Protein AF-A0A382WXL1-F1 (afdb_monomer_lite)

InterPro domains:
  IPR011060 Ribulose-phosphate binding barrel [SSF51366] (1-93)
  IPR013785 Aldolase-type TIM barrel [G3DSA:3.20.20.70] (1-96)
  IPR044524 Histidine biosynthesis, HisA-like [PTHR43090] (1-95)

Organism: NCBI:txid408172

Secondary structure (DSSP, 8-state):
-B---S---BTTB-----B-SS-HHHHHHHHHHTT--S-EEE--SSS-HHHHHHHHHHSTTT-EEESS--TTTHHHHHHTT-S-EE--GGGSGGG-

Foldseek 3Di:
DADDDDDDADPVGDDGPDDDPDALLVVLLVCVVVLPAEAEDEDDDPDCVVSLLSSQQSHALRYEYEDPDDPVCQVVSNVSRHVHYDYDQRVDVVSD

Sequence (96 aa):
VKQIIGGTLSGEGAQTNFVSDRPASWYAELYRKDKLRGGHIIQLGPDNETAAREALAAFPGGLQLGGGVNADNAAGWLDAGAAHVIVTSWVFREGR

Structure (mmCIF, N/CA/C/O backbone):
data_AF-A0A382WXL1-F1
#
_entry.id   AF-A0A382WXL1-F1
#
loop_
_atom_site.group_PDB
_atom_site.id
_atom_site.type_symbol
_atom_site.label_atom_id
_atom_site.label_alt_id
_atom_site.label_comp_id
_atom_site.label_asym_id
_atom_site.label_entity_id
_atom_site.label_seq_id
_atom_site.pdbx_PDB_ins_code
_atom_site.Cartn_x
_atom_site.Cartn_y
_atom_site.Cartn_z
_atom_site.occupancy
_atom_site.B_iso_or_equiv
_atom_site.auth_seq_id
_atom_site.auth_comp_id
_atom_site.auth_asym_id
_atom_site.auth_atom_id
_atom_site.pdbx_PDB_model_num
ATOM 1 N N . VAL A 1 1 ? 6.082 8.151 6.713 1.00 69.06 1 VAL A N 1
ATOM 2 C CA . VAL A 1 1 ? 5.331 8.113 5.420 1.00 69.06 1 VAL A CA 1
ATOM 3 C C . VAL A 1 1 ? 5.512 9.430 4.672 1.00 69.06 1 VAL A C 1
ATOM 5 O O . VAL A 1 1 ? 5.534 10.466 5.327 1.00 69.06 1 VAL A O 1
ATOM 8 N N . LYS A 1 2 ? 5.644 9.422 3.338 1.00 72.12 2 LYS A N 1
ATOM 9 C CA . LYS A 1 2 ? 5.649 10.647 2.512 1.00 72.12 2 LYS A CA 1
ATOM 10 C C . LYS A 1 2 ? 4.276 10.836 1.872 1.00 72.12 2 LYS A C 1
ATOM 12 O O . LYS A 1 2 ? 3.720 9.874 1.353 1.00 72.12 2 LYS A O 1
ATOM 17 N N . GLN A 1 3 ? 3.754 12.058 1.893 1.00 66.12 3 GLN A N 1
ATOM 18 C CA . GLN A 1 3 ? 2.545 12.419 1.155 1.00 66.12 3 GLN A CA 1
ATOM 19 C C . GLN A 1 3 ? 2.939 13.325 -0.010 1.00 66.12 3 GLN A C 1
ATOM 21 O O . GLN A 1 3 ? 3.621 14.330 0.187 1.00 66.12 3 GLN A O 1
ATOM 26 N N . ILE A 1 4 ? 2.515 12.967 -1.220 1.00 65.12 4 ILE A N 1
ATOM 27 C CA . ILE A 1 4 ? 2.685 13.817 -2.399 1.00 65.12 4 ILE A CA 1
ATOM 28 C C . ILE A 1 4 ? 1.443 14.704 -2.509 1.00 65.12 4 ILE A C 1
ATOM 30 O O . ILE A 1 4 ? 0.324 14.197 -2.556 1.00 65.12 4 ILE A O 1
ATOM 34 N N . ILE A 1 5 ? 1.634 16.024 -2.527 1.00 63.56 5 ILE A N 1
ATOM 35 C CA . ILE A 1 5 ? 0.564 17.014 -2.710 1.00 63.56 5 ILE A CA 1
ATOM 36 C C . ILE A 1 5 ? 1.009 17.976 -3.809 1.00 63.56 5 ILE A C 1
ATOM 38 O O . ILE A 1 5 ? 1.837 18.845 -3.553 1.00 63.56 5 ILE A O 1
ATOM 42 N N . GLY A 1 6 ? 0.452 17.812 -5.012 1.00 57.03 6 GLY A N 1
ATOM 43 C CA . GLY A 1 6 ? 0.771 18.642 -6.178 1.00 57.03 6 GLY A CA 1
ATOM 44 C C . GLY A 1 6 ? 2.196 18.446 -6.724 1.00 57.03 6 GLY A C 1
ATOM 45 O O . GLY A 1 6 ? 3.140 18.186 -5.983 1.00 57.03 6 GLY A O 1
ATOM 46 N N . GLY A 1 7 ? 2.347 18.581 -8.045 1.00 60.59 7 GLY A N 1
ATOM 47 C CA . GLY A 1 7 ? 3.637 18.532 -8.746 1.00 60.59 7 GLY A CA 1
ATOM 48 C C . GLY A 1 7 ? 3.785 17.359 -9.720 1.00 60.59 7 GLY A C 1
ATOM 49 O O . GLY A 1 7 ? 3.123 16.330 -9.593 1.00 60.59 7 GLY A O 1
ATOM 50 N N . THR A 1 8 ? 4.664 17.532 -10.708 1.00 61.94 8 THR A N 1
ATOM 51 C CA . THR A 1 8 ? 5.051 16.490 -11.669 1.00 61.94 8 THR A CA 1
ATOM 52 C C . THR A 1 8 ? 6.250 15.729 -11.118 1.00 61.94 8 THR A C 1
ATOM 54 O O . THR A 1 8 ? 7.265 16.337 -10.783 1.00 61.94 8 THR A O 1
ATOM 57 N N . LEU A 1 9 ? 6.153 14.403 -11.041 1.00 62.62 9 LEU A N 1
ATOM 58 C CA . LEU A 1 9 ? 7.291 13.552 -10.708 1.00 62.62 9 LEU A CA 1
ATOM 59 C C . LEU A 1 9 ? 8.199 13.455 -11.949 1.00 62.62 9 LEU A C 1
ATOM 61 O O . LEU A 1 9 ? 7.794 12.872 -12.953 1.00 62.62 9 LEU A O 1
ATOM 65 N N . SER A 1 10 ? 9.385 14.070 -11.915 1.00 66.06 10 SER A N 1
ATOM 66 C CA . SER A 1 10 ? 10.390 13.950 -12.983 1.00 66.06 10 SER A CA 1
ATOM 67 C C . SER A 1 10 ? 11.400 12.840 -12.660 1.00 66.06 10 SER A C 1
ATOM 69 O O . SER A 1 10 ? 11.411 12.287 -11.557 1.00 66.06 10 SER A O 1
ATOM 71 N N . GLY A 1 11 ? 12.281 12.518 -13.613 1.00 64.56 11 GLY A N 1
ATOM 72 C CA . GLY A 1 11 ? 13.383 11.571 -13.395 1.00 64.56 11 GLY A CA 1
ATOM 73 C C . GLY A 1 11 ? 14.413 12.020 -12.347 1.00 64.56 11 GLY A C 1
ATOM 74 O O . GLY A 1 11 ? 15.226 11.208 -11.922 1.00 64.56 11 GLY A O 1
ATOM 75 N N . GLU A 1 12 ? 14.362 13.280 -11.902 1.00 72.75 12 GLU A N 1
ATOM 76 C CA . GLU A 1 12 ? 15.235 13.833 -10.854 1.00 72.75 12 GLU A CA 1
ATOM 77 C C . GLU A 1 12 ? 14.677 13.612 -9.435 1.00 72.75 12 GLU A C 1
ATOM 79 O O . GLU A 1 12 ? 15.313 13.964 -8.442 1.00 72.75 12 GLU A O 1
ATOM 84 N N . GLY A 1 13 ? 13.503 12.981 -9.323 1.00 67.94 13 GLY A N 1
ATOM 85 C CA . GLY A 1 13 ? 12.856 12.655 -8.057 1.00 67.94 13 GLY A CA 1
ATOM 86 C C . GLY A 1 13 ? 11.773 13.652 -7.642 1.00 67.94 13 GLY A C 1
ATOM 87 O O . GLY A 1 13 ? 11.393 14.560 -8.379 1.00 67.94 13 GLY A O 1
ATOM 88 N N . ALA A 1 14 ? 11.224 13.442 -6.443 1.00 72.19 14 ALA A N 1
ATOM 89 C CA . ALA A 1 14 ? 10.188 14.297 -5.869 1.00 72.19 14 ALA A CA 1
ATOM 90 C C . ALA A 1 14 ? 10.788 15.263 -4.845 1.00 72.19 14 ALA A C 1
ATOM 92 O O . ALA A 1 14 ? 11.520 14.833 -3.945 1.00 72.19 14 ALA A O 1
ATOM 93 N N . GLN A 1 15 ? 10.380 16.533 -4.885 1.00 75.44 15 GLN A N 1
ATOM 94 C CA . GLN A 1 15 ? 10.579 17.417 -3.742 1.00 75.44 15 GLN A CA 1
ATOM 95 C C . GLN A 1 15 ? 9.799 16.860 -2.543 1.00 75.44 15 GLN A C 1
ATOM 97 O O . GLN A 1 15 ? 8.580 16.688 -2.587 1.00 75.44 15 GLN A O 1
ATOM 102 N N . THR A 1 16 ? 10.508 16.561 -1.454 1.00 77.62 16 THR A N 1
ATOM 103 C CA . THR A 1 16 ? 9.872 16.107 -0.216 1.00 77.62 16 THR A CA 1
ATOM 104 C C . THR A 1 16 ? 9.402 17.328 0.566 1.00 77.62 16 THR A C 1
ATOM 106 O O . THR A 1 16 ? 10.203 18.005 1.196 1.00 77.62 16 THR A O 1
ATOM 109 N N . ASN A 1 17 ? 8.100 17.607 0.517 1.00 80.38 17 ASN A N 1
ATOM 110 C CA . ASN A 1 17 ? 7.508 18.728 1.254 1.00 80.38 17 ASN A CA 1
ATOM 111 C C . ASN A 1 17 ? 7.278 18.395 2.732 1.00 80.38 17 ASN A C 1
ATOM 113 O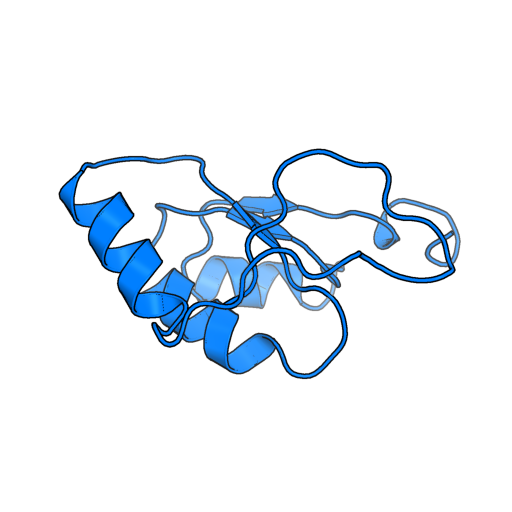 O . ASN A 1 17 ? 7.469 19.238 3.601 1.00 80.38 17 ASN A O 1
ATOM 117 N N . PHE A 1 18 ? 6.863 17.161 3.017 1.00 82.69 18 PHE A N 1
ATOM 118 C CA . PHE A 1 18 ? 6.589 16.707 4.372 1.00 82.69 18 PHE A CA 1
ATOM 119 C C . PHE A 1 18 ? 6.843 15.205 4.503 1.00 82.69 18 PHE A C 1
ATOM 121 O O . PHE A 1 18 ? 6.486 14.415 3.622 1.00 82.69 18 PHE A O 1
ATOM 128 N N . VAL A 1 19 ? 7.437 14.818 5.630 1.00 85.25 19 VAL A N 1
ATOM 129 C CA . VAL A 1 19 ? 7.591 13.427 6.049 1.00 85.25 19 VAL A CA 1
ATOM 130 C C . VAL A 1 19 ? 6.885 13.277 7.383 1.00 85.25 19 VAL A C 1
ATOM 132 O O . VAL A 1 19 ? 7.163 14.010 8.323 1.00 85.25 19 VAL A O 1
ATOM 135 N N . SER A 1 20 ? 5.967 12.323 7.451 1.00 88.31 20 SER A N 1
ATOM 136 C CA . SER A 1 20 ? 5.309 11.962 8.696 1.00 88.31 20 SER A CA 1
ATOM 137 C C . SER A 1 20 ? 6.116 10.936 9.478 1.00 88.31 20 SER A C 1
ATOM 139 O O . SER A 1 20 ? 6.518 9.915 8.905 1.00 88.31 20 SER A O 1
ATOM 141 N N . ASP A 1 21 ? 6.211 11.160 10.788 1.00 92.19 21 ASP A N 1
ATOM 142 C CA . ASP A 1 21 ? 6.729 10.211 11.781 1.00 92.19 21 ASP A CA 1
ATOM 143 C C . ASP A 1 21 ? 5.741 9.074 12.095 1.00 92.19 21 ASP A C 1
ATOM 145 O O . ASP A 1 21 ? 6.069 8.127 12.808 1.00 92.19 21 ASP A O 1
ATOM 149 N N . ARG A 1 22 ? 4.502 9.146 11.589 1.00 95.06 22 ARG A N 1
ATOM 150 C CA . ARG A 1 22 ? 3.512 8.077 11.757 1.00 95.06 22 ARG A CA 1
ATOM 151 C C . ARG A 1 22 ? 3.745 6.953 10.735 1.00 95.06 22 ARG A C 1
ATOM 153 O O . ARG A 1 22 ? 4.057 7.239 9.569 1.00 95.06 22 ARG A O 1
ATOM 160 N N . PRO A 1 23 ? 3.558 5.681 11.136 1.00 94.94 23 PRO A N 1
ATOM 161 C CA . PRO A 1 23 ? 3.636 4.548 10.219 1.00 94.94 23 PRO A CA 1
ATOM 162 C C . PRO A 1 23 ? 2.447 4.536 9.247 1.00 94.94 23 PRO A C 1
ATOM 164 O O . PRO A 1 23 ? 1.425 5.181 9.482 1.00 94.94 23 PRO A O 1
ATOM 167 N N . ALA A 1 24 ? 2.563 3.783 8.150 1.00 95.44 24 ALA A N 1
ATOM 168 C CA . ALA A 1 24 ? 1.501 3.671 7.145 1.00 95.44 24 ALA A CA 1
ATOM 169 C C . ALA A 1 24 ? 0.210 3.056 7.716 1.00 95.44 24 ALA A C 1
ATOM 171 O O . ALA A 1 24 ? -0.887 3.514 7.392 1.00 95.44 24 ALA A O 1
ATOM 172 N N . SER A 1 25 ? 0.342 2.094 8.633 1.00 97.25 25 SER A N 1
ATOM 173 C CA . SER A 1 25 ? -0.769 1.489 9.377 1.00 97.25 25 SER A CA 1
ATOM 174 C C . SER A 1 25 ? -1.608 2.510 10.140 1.00 97.25 25 SER A C 1
ATOM 176 O O . SER A 1 25 ? -2.832 2.448 10.079 1.00 97.25 25 SER A O 1
ATOM 178 N N . TRP A 1 26 ? -0.983 3.510 10.767 1.00 97.81 26 TRP A N 1
ATOM 179 C CA . TRP A 1 26 ? -1.702 4.559 11.496 1.00 97.81 26 TRP A CA 1
ATOM 180 C C . TRP A 1 26 ? -2.674 5.329 10.589 1.00 97.81 26 TRP A C 1
ATOM 182 O O . TRP A 1 26 ? -3.809 5.610 10.973 1.00 97.81 26 TRP A O 1
ATOM 192 N N . TYR A 1 27 ? -2.258 5.634 9.355 1.00 96.56 27 TYR A N 1
ATOM 193 C CA . TYR A 1 27 ? -3.122 6.294 8.374 1.00 96.56 27 TYR A CA 1
ATOM 194 C C . TYR A 1 27 ? -4.243 5.381 7.886 1.00 96.56 27 TYR A C 1
ATOM 196 O O . TYR A 1 27 ? -5.384 5.822 7.778 1.00 96.56 27 TYR A O 1
ATOM 204 N N . ALA A 1 28 ? -3.946 4.105 7.635 1.00 97.56 28 ALA A N 1
ATOM 205 C CA . ALA A 1 28 ? -4.963 3.132 7.258 1.00 97.56 28 ALA A CA 1
ATOM 206 C C . ALA A 1 28 ? -6.030 2.958 8.355 1.00 97.56 28 ALA A C 1
ATOM 208 O O . ALA A 1 28 ? -7.222 2.929 8.048 1.00 97.56 28 ALA A O 1
ATOM 209 N N . GLU A 1 29 ? -5.635 2.926 9.632 1.00 98.31 29 GLU A N 1
ATOM 210 C CA . GLU A 1 29 ? -6.563 2.906 10.770 1.00 98.31 29 GLU A CA 1
ATOM 211 C C . GLU A 1 29 ? -7.422 4.170 10.847 1.00 98.31 29 GLU A C 1
ATOM 213 O O . GLU A 1 29 ? -8.630 4.075 11.081 1.00 98.31 29 GLU A O 1
ATOM 218 N N . LEU A 1 30 ? -6.822 5.345 10.624 1.00 97.75 30 LEU A N 1
ATOM 219 C CA . LEU A 1 30 ? -7.547 6.613 10.577 1.00 97.75 30 LEU A CA 1
ATOM 220 C C . LEU A 1 30 ? -8.598 6.598 9.457 1.00 97.75 30 LEU A C 1
ATOM 222 O O . LEU A 1 30 ? -9.772 6.861 9.706 1.00 97.75 30 LEU A O 1
ATOM 226 N N . TYR A 1 31 ? -8.210 6.205 8.242 1.00 97.62 31 TYR A N 1
ATOM 227 C CA . TYR A 1 31 ? -9.134 6.113 7.110 1.00 97.62 31 TYR A CA 1
ATOM 228 C C . TYR A 1 31 ? -10.230 5.073 7.344 1.00 97.62 31 TYR A C 1
ATOM 230 O O . TYR A 1 31 ? -11.387 5.303 6.988 1.00 97.62 31 TYR A O 1
ATOM 238 N N . ARG A 1 32 ? -9.906 3.954 8.002 1.00 98.12 32 ARG A N 1
ATOM 239 C CA . ARG A 1 32 ? -10.892 2.950 8.415 1.00 98.12 32 ARG A CA 1
ATOM 240 C C . ARG A 1 32 ? -11.911 3.522 9.385 1.00 98.12 32 ARG A C 1
ATOM 242 O O . ARG A 1 32 ? -13.107 3.296 9.199 1.00 98.12 32 ARG A O 1
ATOM 249 N N . LYS A 1 33 ? -11.448 4.238 10.413 1.00 98.38 33 LYS A N 1
ATOM 250 C CA . LYS A 1 33 ? -12.304 4.869 11.426 1.00 98.38 33 LYS A CA 1
ATOM 251 C C . LYS A 1 33 ? -13.326 5.801 10.772 1.00 98.38 33 LYS A C 1
ATOM 253 O O . LYS A 1 33 ? -14.505 5.742 11.117 1.00 98.38 33 LYS A O 1
ATOM 258 N N . ASP A 1 34 ? -12.885 6.559 9.774 1.00 98.19 34 ASP A N 1
ATOM 259 C CA . ASP A 1 34 ? -13.717 7.517 9.042 1.00 98.19 34 ASP A CA 1
ATOM 260 C C . ASP A 1 34 ? -14.456 6.885 7.843 1.00 98.19 34 ASP A C 1
ATOM 262 O O . ASP A 1 34 ? -15.181 7.564 7.118 1.00 98.19 34 ASP A O 1
ATOM 266 N N . LYS A 1 35 ? -14.319 5.565 7.646 1.00 97.19 35 LYS A N 1
ATOM 267 C CA . LYS A 1 35 ? -14.936 4.774 6.564 1.00 97.19 35 LYS A CA 1
ATOM 268 C C . LYS A 1 35 ? -14.568 5.256 5.151 1.00 97.19 35 LYS A C 1
ATOM 270 O O . LYS A 1 35 ? -15.329 5.036 4.206 1.00 97.19 35 LYS A O 1
ATOM 275 N N . LEU A 1 36 ? -13.389 5.851 4.990 1.00 97.19 36 LEU A N 1
ATOM 276 C CA . LEU A 1 36 ? -12.878 6.354 3.716 1.00 97.19 36 LEU A CA 1
ATOM 277 C C . LEU A 1 36 ? -12.309 5.204 2.876 1.00 97.19 36 LEU A C 1
ATOM 279 O O . LEU A 1 36 ? -11.158 4.802 3.033 1.00 97.19 36 LEU A O 1
ATOM 283 N N . ARG A 1 37 ? -13.138 4.648 1.991 1.00 96.06 37 ARG A N 1
ATOM 284 C CA . ARG A 1 37 ? -12.754 3.571 1.066 1.00 96.06 37 ARG A CA 1
ATOM 285 C C . ARG A 1 37 ? -12.244 4.109 -0.265 1.00 96.06 37 ARG A C 1
ATOM 287 O O . ARG A 1 37 ? -12.605 5.204 -0.679 1.00 96.06 37 ARG A O 1
ATOM 294 N N . GLY A 1 38 ? -11.455 3.292 -0.960 1.00 91.75 38 GLY A N 1
ATOM 295 C CA . GLY A 1 38 ? -10.975 3.594 -2.313 1.00 91.75 38 GLY A CA 1
ATOM 296 C C . GLY A 1 38 ? -9.702 4.442 -2.361 1.00 91.75 38 GLY A C 1
ATOM 297 O O . GLY A 1 38 ? -9.229 4.749 -3.452 1.00 91.75 38 GLY A O 1
ATOM 298 N N . GLY A 1 39 ? -9.120 4.782 -1.205 1.00 94.06 39 GLY A N 1
ATOM 299 C CA . GLY A 1 39 ? -7.770 5.342 -1.133 1.00 94.06 39 GLY A CA 1
ATOM 300 C C . GLY A 1 39 ? -6.716 4.349 -1.631 1.00 94.06 39 GLY A C 1
ATOM 301 O O . GLY A 1 39 ? -6.963 3.143 -1.682 1.00 94.06 39 GLY A O 1
ATOM 302 N N . HIS A 1 40 ? -5.537 4.851 -1.989 1.00 94.69 40 HIS A N 1
ATOM 303 C CA . HIS A 1 40 ? -4.449 4.049 -2.546 1.00 94.69 40 HIS A CA 1
ATOM 304 C C . HIS A 1 40 ? -3.158 4.192 -1.735 1.00 94.69 40 HIS A C 1
ATOM 306 O O . HIS A 1 40 ? -2.752 5.291 -1.362 1.00 94.69 40 HIS A O 1
ATOM 312 N N . ILE A 1 41 ? -2.496 3.063 -1.501 1.00 95.12 41 ILE A N 1
ATOM 313 C CA . ILE A 1 41 ? -1.124 2.972 -1.008 1.00 95.12 41 ILE A CA 1
ATOM 314 C C . ILE A 1 41 ? -0.223 2.860 -2.239 1.00 95.12 41 ILE A C 1
ATOM 316 O O . ILE A 1 41 ? -0.401 1.946 -3.040 1.00 95.12 41 ILE A O 1
ATOM 320 N N . ILE A 1 42 ? 0.734 3.777 -2.399 1.00 93.75 42 ILE A N 1
ATOM 321 C CA . ILE A 1 42 ? 1.672 3.770 -3.529 1.00 93.75 42 ILE A CA 1
ATOM 322 C C . ILE A 1 42 ? 3.093 3.561 -3.015 1.00 93.75 42 ILE A C 1
ATOM 324 O O . ILE A 1 42 ? 3.620 4.385 -2.266 1.00 93.75 42 ILE A O 1
ATOM 328 N N . GLN A 1 43 ? 3.713 2.461 -3.434 1.00 92.50 43 GLN A N 1
ATOM 329 C CA . GLN A 1 43 ? 5.106 2.146 -3.145 1.00 92.50 43 GLN A CA 1
ATOM 330 C C . GLN A 1 43 ? 6.013 2.907 -4.119 1.00 92.50 43 GLN A C 1
ATOM 332 O O . GLN A 1 43 ? 5.918 2.744 -5.337 1.00 92.50 43 GLN A O 1
ATOM 337 N N . LEU A 1 44 ? 6.891 3.757 -3.582 1.00 87.25 44 LEU A N 1
ATOM 338 C CA . LEU A 1 44 ? 7.838 4.560 -4.356 1.00 87.25 44 LEU A CA 1
ATOM 339 C C . LEU A 1 44 ? 9.259 4.085 -4.051 1.00 87.25 44 LEU A C 1
ATOM 341 O O . LEU A 1 44 ? 9.849 4.479 -3.045 1.00 87.25 44 LEU A O 1
ATOM 345 N N . GLY A 1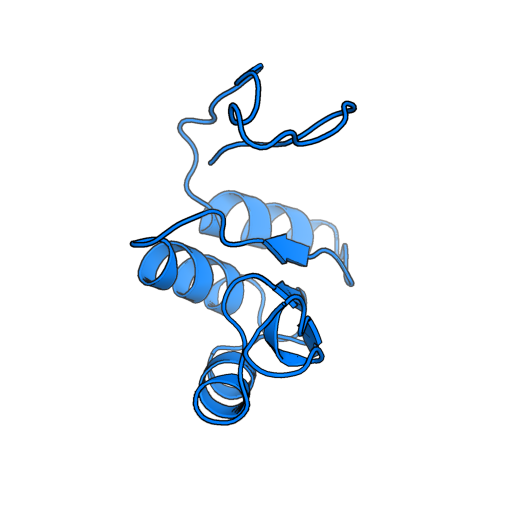 45 ? 9.790 3.230 -4.925 1.00 83.00 45 GLY A N 1
ATOM 346 C CA . GLY A 1 45 ? 11.095 2.590 -4.749 1.00 83.00 45 GLY A CA 1
ATOM 347 C C . GLY A 1 45 ? 11.039 1.276 -3.952 1.00 83.00 45 GLY A C 1
ATOM 348 O O . GLY A 1 45 ? 9.950 0.825 -3.577 1.00 83.00 45 GLY A O 1
ATOM 349 N N . PRO A 1 46 ? 12.204 0.640 -3.729 1.00 85.94 46 PRO A N 1
ATOM 350 C CA . PRO A 1 46 ? 12.309 -0.619 -2.990 1.00 85.94 46 PRO A CA 1
ATOM 351 C C . PRO A 1 46 ? 11.966 -0.451 -1.498 1.00 85.94 46 PRO A C 1
ATOM 353 O O . PRO A 1 46 ? 11.715 0.654 -1.023 1.00 85.94 46 PRO A O 1
ATOM 356 N N . ASP A 1 47 ? 11.932 -1.569 -0.769 1.00 90.12 47 ASP A N 1
ATOM 357 C CA . ASP A 1 47 ? 11.835 -1.631 0.702 1.00 90.12 47 ASP A CA 1
ATOM 358 C C . ASP A 1 47 ? 10.532 -1.093 1.326 1.00 90.12 47 ASP A C 1
ATOM 360 O O . ASP A 1 47 ? 10.444 -0.853 2.528 1.00 90.12 47 ASP A O 1
ATOM 364 N N . ASN A 1 48 ? 9.470 -0.964 0.525 1.00 93.69 48 ASN A N 1
ATOM 365 C CA . ASN A 1 48 ? 8.153 -0.517 0.991 1.00 93.69 48 ASN A CA 1
ATOM 366 C C . ASN A 1 48 ? 7.190 -1.668 1.342 1.00 93.69 48 ASN A C 1
ATOM 368 O O . ASN A 1 48 ? 6.036 -1.411 1.686 1.00 93.69 48 ASN A O 1
ATOM 372 N N . GLU A 1 49 ? 7.600 -2.932 1.197 1.00 94.88 49 GLU A N 1
ATOM 373 C CA . GLU A 1 49 ? 6.685 -4.077 1.295 1.00 94.88 49 GLU A CA 1
ATOM 374 C C . GLU A 1 49 ? 6.089 -4.250 2.696 1.00 94.88 49 GLU A C 1
ATOM 376 O O . GLU A 1 49 ? 4.868 -4.323 2.829 1.00 94.88 49 GLU A O 1
ATOM 381 N N . THR A 1 50 ? 6.918 -4.233 3.743 1.00 96.44 50 THR A N 1
ATOM 382 C CA . THR A 1 50 ? 6.453 -4.368 5.133 1.00 96.44 50 THR A CA 1
ATOM 383 C C . THR A 1 50 ? 5.436 -3.285 5.489 1.00 96.44 50 THR A C 1
ATOM 385 O O . THR A 1 50 ? 4.337 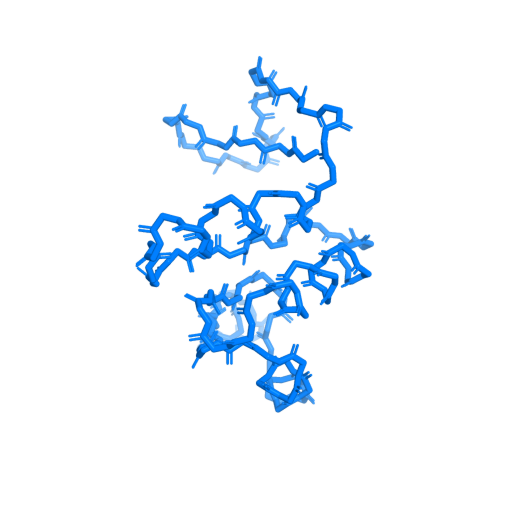-3.595 5.941 1.00 96.44 50 THR A O 1
ATOM 388 N N . ALA A 1 51 ? 5.750 -2.020 5.195 1.00 96.00 51 ALA A N 1
ATOM 389 C CA . ALA A 1 51 ? 4.859 -0.897 5.480 1.00 96.00 51 ALA A CA 1
ATOM 390 C C . ALA A 1 51 ? 3.532 -0.983 4.702 1.00 96.00 51 ALA A C 1
ATOM 392 O O . ALA A 1 51 ? 2.476 -0.642 5.237 1.00 96.00 51 ALA A O 1
ATOM 393 N N . ALA A 1 52 ? 3.570 -1.454 3.449 1.00 97.19 52 ALA A N 1
ATOM 394 C CA . ALA A 1 52 ? 2.366 -1.676 2.655 1.00 97.19 52 ALA A CA 1
ATOM 395 C C . ALA A 1 52 ? 1.492 -2.784 3.259 1.00 97.19 52 ALA A C 1
ATOM 397 O O . ALA A 1 52 ? 0.292 -2.579 3.436 1.00 97.19 52 ALA A O 1
ATOM 398 N N . ARG A 1 53 ? 2.083 -3.924 3.642 1.00 97.88 53 ARG A N 1
ATOM 399 C CA . ARG A 1 53 ? 1.357 -5.033 4.282 1.00 97.88 53 ARG A CA 1
ATOM 400 C C . ARG A 1 53 ? 0.733 -4.619 5.614 1.00 97.88 53 ARG A C 1
ATOM 402 O O . ARG A 1 53 ? -0.427 -4.933 5.855 1.00 97.88 53 ARG A O 1
ATOM 409 N N . GLU A 1 54 ? 1.453 -3.867 6.443 1.00 98.00 54 GLU A N 1
ATOM 410 C CA . GLU A 1 54 ? 0.921 -3.333 7.704 1.00 98.00 54 GLU A CA 1
ATOM 411 C C . GLU A 1 54 ? -0.279 -2.400 7.483 1.00 98.00 54 GLU A C 1
ATOM 413 O O . GLU A 1 54 ? -1.270 -2.470 8.211 1.00 98.00 54 GLU A O 1
ATOM 418 N N . ALA A 1 55 ? -0.224 -1.540 6.463 1.00 98.06 55 ALA A N 1
ATOM 419 C CA . ALA A 1 55 ? -1.334 -0.657 6.115 1.00 98.06 55 ALA A CA 1
ATOM 420 C C . ALA A 1 55 ? -2.552 -1.421 5.572 1.00 98.06 55 ALA A C 1
ATOM 422 O O . ALA A 1 55 ? -3.685 -1.118 5.950 1.00 98.06 55 ALA A O 1
ATOM 423 N N . LEU A 1 56 ? -2.337 -2.436 4.732 1.00 98.31 56 LEU A N 1
ATOM 424 C CA . LEU A 1 56 ? -3.414 -3.292 4.230 1.00 98.31 56 LEU A CA 1
ATOM 425 C C . LEU A 1 56 ? -4.074 -4.098 5.358 1.00 98.31 56 LEU A C 1
ATOM 427 O O . LEU A 1 56 ? -5.300 -4.124 5.452 1.00 98.31 56 LEU A O 1
ATOM 431 N N . ALA A 1 57 ? -3.281 -4.666 6.270 1.00 98.31 57 ALA A N 1
ATOM 432 C CA . ALA A 1 57 ? -3.783 -5.391 7.436 1.00 98.31 57 ALA A CA 1
ATOM 433 C C . ALA A 1 57 ? -4.583 -4.493 8.399 1.00 98.31 57 ALA A C 1
ATOM 435 O O . ALA A 1 57 ? -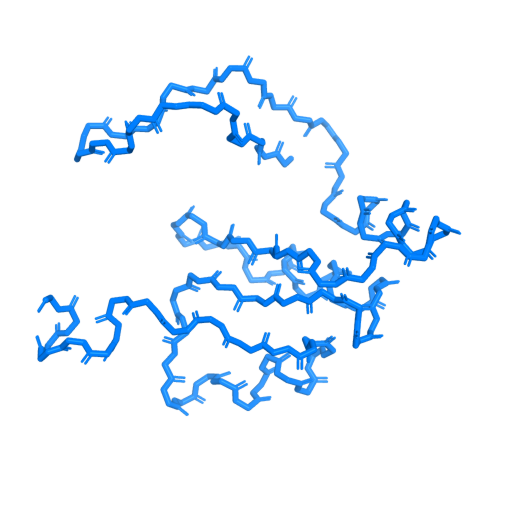5.534 -4.949 9.035 1.00 98.31 57 ALA A O 1
ATOM 436 N N . ALA A 1 58 ? -4.238 -3.205 8.487 1.00 98.38 58 ALA A N 1
ATOM 437 C CA . ALA A 1 58 ? -4.966 -2.231 9.294 1.00 98.38 58 ALA A CA 1
ATOM 438 C C . ALA A 1 58 ? -6.357 -1.886 8.724 1.00 98.38 58 ALA A C 1
ATOM 440 O O . ALA A 1 58 ? -7.291 -1.633 9.498 1.00 98.38 58 ALA A O 1
ATOM 441 N N . PHE A 1 59 ? -6.539 -1.924 7.398 1.00 98.31 59 PHE A N 1
ATOM 442 C CA . PHE A 1 59 ? -7.841 -1.732 6.749 1.00 98.31 59 PHE A CA 1
ATOM 443 C C . PHE A 1 59 ? -8.096 -2.737 5.605 1.00 98.31 59 PHE A C 1
ATOM 445 O O . PHE A 1 59 ? -8.129 -2.342 4.433 1.00 98.31 59 PHE A O 1
ATOM 452 N N . PRO A 1 60 ? -8.358 -4.021 5.932 1.00 98.25 60 PRO A N 1
ATOM 453 C CA . PRO A 1 60 ? -8.562 -5.062 4.929 1.00 98.25 60 PRO A CA 1
ATOM 454 C C . PRO A 1 60 ? -9.750 -4.745 4.016 1.00 98.25 60 PRO A C 1
ATOM 456 O O . PRO A 1 60 ? -10.838 -4.394 4.483 1.00 98.25 60 PRO A O 1
ATOM 459 N N . GLY A 1 61 ? -9.532 -4.827 2.704 1.00 98.06 61 GLY A N 1
ATOM 460 C CA . GLY A 1 61 ? -10.515 -4.483 1.676 1.00 98.06 61 GLY A CA 1
ATOM 461 C C . GLY A 1 61 ? -10.874 -2.991 1.611 1.00 98.06 61 GLY A C 1
ATOM 462 O O . GLY A 1 61 ? -11.833 -2.621 0.933 1.00 98.06 61 GLY A O 1
ATOM 463 N N . GLY A 1 62 ? -10.155 -2.121 2.328 1.00 97.81 62 GLY A N 1
ATOM 464 C CA . GLY A 1 62 ? -10.413 -0.679 2.360 1.00 97.81 62 GLY A CA 1
ATOM 465 C C . GLY A 1 62 ? -9.601 0.123 1.345 1.00 97.81 62 GLY A C 1
ATOM 466 O O . GLY A 1 62 ? -10.116 1.089 0.769 1.00 97.81 62 GLY A O 1
ATOM 467 N N . LEU A 1 63 ? -8.349 -0.284 1.124 1.00 98.31 63 LEU A N 1
ATOM 468 C CA . LEU A 1 63 ? -7.355 0.455 0.345 1.00 98.31 63 LEU A CA 1
ATOM 469 C C . LEU A 1 63 ? -6.878 -0.346 -0.870 1.00 98.31 63 LEU A C 1
ATOM 471 O O . LEU A 1 63 ? -6.810 -1.573 -0.837 1.00 98.31 63 LEU A O 1
ATOM 475 N N . GLN A 1 64 ? -6.542 0.361 -1.942 1.00 98.38 64 GLN A N 1
ATOM 476 C CA . GLN A 1 64 ? -5.885 -0.188 -3.126 1.00 98.38 64 GLN A CA 1
ATOM 477 C C . 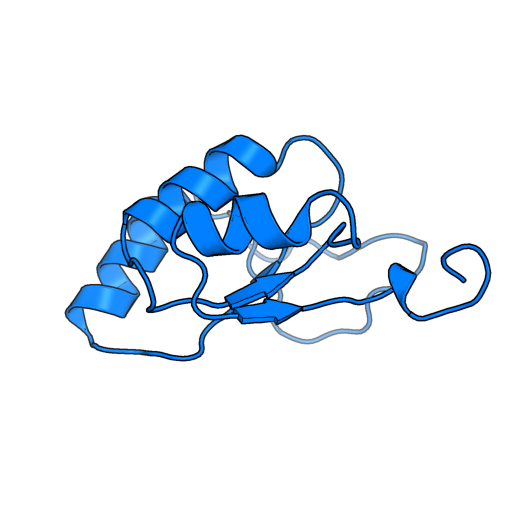GLN A 1 64 ? -4.362 -0.117 -2.964 1.00 98.38 64 GLN A C 1
ATOM 479 O O . GLN A 1 64 ? -3.865 0.710 -2.198 1.00 98.38 64 GLN A O 1
ATOM 484 N N . LEU A 1 65 ? -3.617 -0.928 -3.712 1.00 98.00 65 LEU A N 1
ATOM 485 C CA . LEU A 1 65 ? -2.153 -0.908 -3.702 1.00 98.00 65 LEU A CA 1
ATOM 486 C C . LEU A 1 65 ? -1.582 -0.725 -5.108 1.00 98.00 65 LEU A C 1
ATOM 488 O O . LEU A 1 65 ? -1.952 -1.465 -6.011 1.00 98.00 65 LEU A O 1
ATOM 492 N N . GLY A 1 66 ? -0.630 0.192 -5.278 1.00 96.56 66 GLY A N 1
ATOM 493 C CA . GLY A 1 66 ? 0.148 0.357 -6.505 1.00 96.56 66 GLY A CA 1
ATOM 494 C C . GLY A 1 66 ? 1.647 0.523 -6.264 1.00 96.56 66 GLY A C 1
ATOM 495 O O . GLY A 1 66 ? 2.086 0.819 -5.154 1.00 96.56 66 GLY A O 1
ATOM 496 N N . GLY A 1 67 ? 2.420 0.392 -7.344 1.00 92.94 67 GLY A N 1
ATOM 497 C CA . GLY A 1 67 ? 3.886 0.461 -7.337 1.00 92.94 67 GLY A CA 1
ATOM 498 C C . GLY A 1 67 ? 4.521 -0.929 -7.329 1.00 92.94 67 GLY A C 1
ATOM 499 O O . GLY A 1 67 ? 4.411 -1.659 -6.357 1.00 92.94 67 GLY A O 1
ATOM 500 N N . GLY A 1 68 ? 5.166 -1.317 -8.434 1.00 92.50 68 GLY A N 1
ATOM 501 C CA . GLY A 1 68 ? 5.831 -2.625 -8.547 1.00 92.50 68 GLY A CA 1
ATOM 502 C C . GLY A 1 68 ? 4.896 -3.839 -8.661 1.00 92.50 68 GLY A C 1
ATOM 503 O O . GLY A 1 68 ? 5.355 -4.972 -8.530 1.00 92.50 68 GLY A O 1
ATOM 504 N N . VAL A 1 69 ? 3.598 -3.633 -8.910 1.00 95.75 69 VAL A N 1
ATOM 505 C CA . VAL A 1 69 ? 2.630 -4.723 -9.115 1.00 95.75 69 VAL A CA 1
ATOM 506 C C . VAL A 1 69 ? 2.840 -5.377 -10.484 1.00 95.75 69 VAL A C 1
ATOM 508 O O . VAL A 1 69 ? 2.890 -4.686 -11.503 1.00 95.75 69 VAL A O 1
ATOM 511 N N . ASN A 1 70 ? 2.905 -6.708 -10.506 1.00 94.69 70 ASN A N 1
ATOM 512 C CA . ASN A 1 70 ? 2.994 -7.545 -11.702 1.00 94.69 70 ASN A CA 1
ATOM 513 C C . ASN A 1 70 ? 2.138 -8.821 -11.550 1.00 94.69 70 ASN A C 1
ATOM 515 O O . ASN A 1 70 ? 1.472 -9.019 -10.533 1.00 94.69 70 ASN A O 1
ATOM 519 N N . ALA A 1 71 ? 2.134 -9.678 -12.574 1.00 94.94 71 ALA A N 1
ATOM 520 C CA . ALA A 1 71 ? 1.325 -10.899 -12.580 1.00 94.94 71 ALA A CA 1
ATOM 521 C C . ALA A 1 71 ? 1.698 -11.888 -11.458 1.00 94.94 71 ALA A C 1
ATOM 523 O O . ALA A 1 71 ? 0.818 -12.574 -10.943 1.00 94.94 71 ALA A O 1
ATOM 524 N N . ASP A 1 72 ? 2.969 -11.922 -11.052 1.00 96.00 72 ASP A N 1
ATOM 525 C CA . ASP A 1 72 ? 3.482 -12.886 -10.075 1.00 96.00 72 ASP A CA 1
ATOM 526 C C . ASP A 1 72 ? 3.154 -12.481 -8.631 1.00 96.00 72 ASP A C 1
ATOM 528 O O . ASP A 1 72 ? 2.950 -13.339 -7.774 1.00 96.00 72 ASP A O 1
ATOM 532 N N . ASN A 1 73 ? 3.086 -11.175 -8.343 1.00 96.44 73 ASN A N 1
ATOM 533 C CA . ASN A 1 73 ? 2.864 -10.666 -6.985 1.00 96.44 73 ASN A CA 1
ATOM 534 C C . ASN A 1 73 ? 1.441 -10.146 -6.719 1.00 96.44 73 ASN A C 1
ATOM 536 O O . ASN A 1 73 ? 1.075 -9.970 -5.556 1.00 96.44 73 ASN A O 1
ATOM 540 N N . ALA A 1 74 ? 0.619 -9.933 -7.754 1.00 97.69 74 ALA A N 1
ATOM 541 C CA . ALA A 1 74 ? -0.717 -9.351 -7.614 1.00 97.69 74 ALA A CA 1
ATOM 542 C C . ALA A 1 74 ? -1.618 -10.126 -6.639 1.00 97.69 74 ALA A C 1
ATOM 544 O O . ALA A 1 74 ? -2.254 -9.516 -5.778 1.00 97.69 74 ALA A O 1
ATOM 545 N N . ALA A 1 75 ? -1.643 -11.459 -6.733 1.00 98.38 75 ALA A N 1
ATOM 546 C CA . ALA A 1 75 ? -2.445 -12.297 -5.840 1.00 98.38 75 ALA A CA 1
ATOM 547 C C . ALA A 1 75 ? -2.032 -12.120 -4.370 1.00 98.38 75 ALA A C 1
ATOM 549 O O . ALA A 1 75 ? -2.881 -11.891 -3.513 1.00 98.38 75 ALA A O 1
ATOM 550 N N . GLY A 1 76 ? -0.724 -12.087 -4.094 1.00 98.38 76 GLY A N 1
ATOM 551 C CA . GLY A 1 76 ? -0.202 -11.909 -2.738 1.00 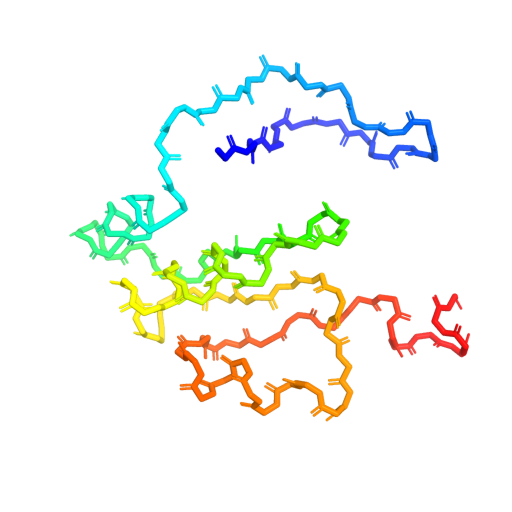98.38 76 GLY A CA 1
ATOM 552 C C . GLY A 1 76 ? -0.558 -10.561 -2.103 1.00 98.38 76 GLY A C 1
ATOM 553 O O . GLY A 1 76 ? -0.578 -10.450 -0.876 1.00 98.38 76 GLY A O 1
ATOM 554 N N . TRP A 1 77 ? -0.857 -9.539 -2.909 1.00 98.38 77 TRP A N 1
ATOM 555 C CA . TRP A 1 77 ? -1.335 -8.244 -2.423 1.00 98.38 77 TRP A CA 1
ATOM 556 C C . TRP A 1 77 ? -2.833 -8.226 -2.133 1.00 98.38 77 TRP A C 1
ATOM 558 O O . TRP A 1 77 ? -3.255 -7.617 -1.149 1.00 98.38 77 TRP A O 1
ATOM 568 N N . LEU A 1 78 ? -3.628 -8.919 -2.950 1.00 98.50 78 LEU A N 1
ATOM 569 C CA . LEU A 1 78 ? -5.052 -9.127 -2.683 1.00 98.50 78 LEU A CA 1
ATOM 570 C C . LEU A 1 78 ? -5.239 -9.940 -1.395 1.00 98.50 78 LEU A C 1
ATOM 572 O O . LEU A 1 78 ? -5.981 -9.516 -0.510 1.00 98.50 78 LEU A O 1
ATOM 576 N N . ASP A 1 79 ? -4.476 -11.024 -1.232 1.00 98.44 79 ASP A N 1
ATOM 577 C CA . ASP A 1 79 ? -4.476 -11.852 -0.018 1.00 98.44 79 ASP A CA 1
ATOM 578 C C . ASP A 1 79 ? -4.022 -11.068 1.223 1.00 98.44 79 ASP A C 1
ATOM 580 O O . ASP A 1 79 ? -4.510 -11.296 2.330 1.00 98.44 79 ASP A O 1
ATOM 584 N N . ALA A 1 80 ? -3.123 -10.093 1.049 1.00 98.06 80 ALA A N 1
ATOM 585 C CA . ALA A 1 80 ? -2.682 -9.202 2.124 1.00 98.06 80 ALA A CA 1
ATOM 586 C C . ALA A 1 80 ? -3.738 -8.164 2.548 1.00 98.06 80 ALA A C 1
ATOM 588 O O . ALA A 1 80 ? -3.503 -7.416 3.498 1.00 98.06 80 ALA A O 1
ATOM 589 N N . GLY A 1 81 ? -4.887 -8.102 1.869 1.00 98.25 81 GLY A N 1
ATOM 590 C CA . GLY A 1 81 ? -5.998 -7.220 2.215 1.00 98.25 81 GLY A CA 1
ATOM 591 C C . GLY A 1 81 ? -6.168 -6.011 1.298 1.00 98.25 81 GLY A C 1
ATOM 592 O O . GLY A 1 81 ? -6.949 -5.120 1.637 1.00 98.25 81 GLY A O 1
ATOM 593 N N . ALA A 1 82 ? -5.488 -5.949 0.148 1.00 98.44 82 ALA A N 1
ATOM 594 C CA . ALA A 1 82 ? -5.781 -4.926 -0.853 1.00 98.44 82 ALA A CA 1
ATOM 595 C C . ALA A 1 82 ? -7.182 -5.128 -1.442 1.00 98.44 82 ALA A C 1
ATOM 597 O O . ALA A 1 82 ? -7.558 -6.227 -1.836 1.00 98.44 82 ALA A O 1
ATOM 598 N N . ALA A 1 83 ? -7.951 -4.044 -1.550 1.00 98.38 83 ALA A N 1
ATOM 599 C CA . ALA A 1 83 ? -9.236 -4.059 -2.241 1.00 98.38 83 ALA A CA 1
ATOM 600 C C . ALA A 1 83 ? -9.053 -4.309 -3.745 1.00 98.38 83 ALA A C 1
ATOM 602 O O . ALA A 1 83 ? -9.834 -5.023 -4.361 1.00 98.38 83 ALA A O 1
ATOM 603 N N . HIS A 1 84 ? -8.028 -3.677 -4.320 1.00 98.44 84 HIS A N 1
ATOM 604 C CA . HIS A 1 84 ? -7.605 -3.798 -5.711 1.00 98.44 84 HIS A CA 1
ATOM 605 C C . HIS A 1 84 ? -6.095 -3.569 -5.793 1.00 98.44 84 HIS A C 1
ATOM 607 O O . HIS A 1 84 ? -5.511 -2.907 -4.928 1.00 98.44 84 HIS A O 1
ATOM 613 N N . VAL A 1 85 ? -5.485 -4.047 -6.874 1.00 98.00 85 VAL A N 1
ATOM 614 C CA . VAL A 1 85 ? -4.105 -3.717 -7.235 1.00 98.00 85 VAL A CA 1
ATOM 615 C C . VAL A 1 85 ? -4.076 -2.763 -8.431 1.00 98.00 85 VAL A C 1
ATOM 617 O O . VAL A 1 85 ? -4.909 -2.848 -9.331 1.00 98.00 85 VAL A O 1
ATOM 620 N N . ILE A 1 86 ? -3.112 -1.848 -8.435 1.00 97.19 86 ILE A N 1
ATOM 621 C CA . ILE A 1 86 ? -2.893 -0.831 -9.461 1.00 97.19 86 ILE A CA 1
ATOM 622 C C . ILE A 1 86 ? -1.617 -1.212 -10.206 1.00 97.19 86 ILE A C 1
ATOM 624 O O . ILE A 1 86 ? -0.499 -1.008 -9.723 1.00 97.19 86 ILE A O 1
ATOM 628 N N . VAL A 1 87 ? -1.796 -1.777 -11.395 1.00 94.25 87 VAL A N 1
ATOM 629 C CA . VAL A 1 87 ? -0.698 -2.123 -12.300 1.00 94.25 87 VAL A CA 1
ATOM 630 C C . VAL A 1 87 ? -0.295 -0.868 -13.073 1.00 94.25 87 VAL A C 1
ATOM 632 O O . VAL A 1 87 ? -1.135 -0.251 -13.724 1.00 94.25 87 VAL A O 1
ATOM 635 N N . THR A 1 88 ? 0.974 -0.469 -12.977 1.00 89.94 88 THR A N 1
ATOM 636 C CA . THR A 1 88 ? 1.495 0.740 -13.635 1.00 89.94 88 THR A CA 1
ATOM 637 C C . THR A 1 88 ? 2.443 0.379 -14.773 1.00 89.94 88 THR A C 1
ATOM 639 O O . THR A 1 88 ? 1.977 0.012 -15.842 1.00 89.94 88 THR A O 1
ATOM 642 N N . SER A 1 89 ? 3.760 0.428 -14.573 1.00 87.44 89 SER A N 1
ATOM 643 C CA . SER A 1 89 ? 4.749 0.200 -15.636 1.00 87.44 89 SER A CA 1
ATOM 644 C C . SER A 1 89 ? 4.630 -1.179 -16.294 1.00 87.44 89 SER A C 1
ATOM 646 O O . SER A 1 89 ? 4.878 -1.309 -17.486 1.00 87.44 89 SER A O 1
ATOM 648 N N . TRP A 1 90 ? 4.182 -2.197 -15.557 1.00 89.31 90 TRP A N 1
ATOM 649 C CA . TRP A 1 90 ? 4.069 -3.573 -16.050 1.00 89.31 90 TRP A CA 1
ATOM 650 C C . TRP A 1 90 ? 3.087 -3.767 -17.220 1.00 89.31 90 TRP A C 1
ATOM 652 O O . TRP A 1 90 ? 3.212 -4.745 -17.952 1.00 89.31 90 TRP A O 1
ATOM 662 N N . VAL A 1 91 ? 2.120 -2.862 -17.435 1.00 89.06 91 VAL A N 1
ATOM 663 C CA . VAL A 1 91 ? 1.192 -2.988 -18.582 1.00 89.06 91 VAL A CA 1
ATOM 664 C C . VAL A 1 91 ? 1.856 -2.681 -19.926 1.00 89.06 91 VAL A C 1
ATOM 666 O O . VAL A 1 91 ? 1.304 -3.020 -20.973 1.00 89.06 91 VAL A O 1
ATOM 669 N N . PHE A 1 92 ? 3.026 -2.045 -19.913 1.00 87.75 92 PHE A N 1
ATOM 670 C CA . PHE A 1 92 ? 3.767 -1.710 -21.118 1.00 87.75 92 PHE A CA 1
ATOM 671 C C . PHE A 1 92 ? 4.815 -2.787 -21.441 1.00 87.75 92 PHE A C 1
ATOM 673 O O . PHE A 1 92 ? 5.286 -3.508 -20.557 1.00 87.75 92 PHE A O 1
ATOM 680 N N . ARG A 1 93 ? 5.174 -2.936 -22.726 1.00 77.25 93 ARG A N 1
ATOM 681 C CA . ARG A 1 93 ? 6.153 -3.949 -23.163 1.00 77.25 93 ARG A CA 1
ATOM 682 C C . ARG A 1 93 ? 7.479 -3.724 -22.430 1.00 77.25 93 ARG A C 1
ATOM 684 O O . ARG A 1 93 ? 8.000 -2.620 -22.439 1.00 77.25 93 ARG A O 1
ATOM 691 N N . GLU A 1 94 ? 8.007 -4.770 -21.795 1.00 65.88 94 GLU A N 1
ATOM 692 C CA . GLU A 1 94 ? 9.235 -4.703 -20.978 1.00 65.88 94 GLU A CA 1
ATOM 693 C C . GLU A 1 94 ? 9.169 -3.726 -19.782 1.00 65.88 94 GLU A C 1
ATOM 695 O O . GLU A 1 94 ? 10.202 -3.338 -19.240 1.00 65.88 94 GLU A O 1
ATOM 700 N N . GLY A 1 95 ? 7.974 -3.329 -19.329 1.00 56.00 95 GLY A N 1
ATOM 701 C CA . GLY A 1 95 ? 7.835 -2.403 -18.204 1.00 56.00 95 GLY A CA 1
ATOM 702 C C . GLY A 1 95 ? 8.090 -0.930 -18.557 1.00 56.00 95 GLY A C 1
ATOM 703 O O . GLY A 1 95 ? 8.432 -0.153 -17.659 1.00 56.00 95 GLY A O 1
ATOM 704 N N . ARG A 1 96 ? 7.979 -0.557 -19.842 1.00 55.12 96 ARG A N 1
ATOM 705 C CA . ARG A 1 96 ? 8.268 0.780 -20.390 1.00 55.12 96 ARG A CA 1
ATOM 706 C C . ARG A 1 96 ? 7.207 1.298 -21.346 1.00 55.12 96 ARG A C 1
ATOM 708 O O . ARG A 1 96 ? 6.921 0.591 -22.335 1.00 55.12 96 ARG A O 1
#

pLDDT: mean 89.04, std 12.57, range [55.12, 98.5]

Radius of gyration: 13.69 Å; chains: 1; bounding box: 30×32×35 Å